Protein AF-A0A3Q9IGD7-F1 (afdb_monomer_lite)

Radius of gyration: 46.77 Å; chains: 1; bounding box: 101×28×148 Å

Foldseek 3Di:
DDDDDDPDDDDDDDDYDDDDDDDDPPPPPPPPPPPDDPDDDPPWDKDKDKDAWDKDKDKDKDFPFAKDKDKDKDAWDWDWDWDKDFPAPDDDPGHTDIDIDIDIDTPGHIDMDIDIDHTDIDIDIDMDTPGHIDIDIDTDNPPDPPDDPDPDD

Structure (mmCIF, N/CA/C/O backbone):
data_AF-A0A3Q9IGD7-F1
#
_entry.id   AF-A0A3Q9IGD7-F1
#
loop_
_atom_site.group_PDB
_atom_site.id
_atom_site.type_symbol
_atom_site.label_atom_id
_atom_site.label_alt_id
_atom_site.label_comp_id
_atom_site.label_asym_id
_atom_site.label_entity_id
_atom_site.label_seq_id
_atom_site.pdbx_PDB_ins_code
_atom_site.Cartn_x
_atom_site.Cartn_y
_atom_site.Cartn_z
_atom_site.occupancy
_atom_site.B_iso_or_equiv
_atom_site.auth_seq_id
_atom_site.auth_comp_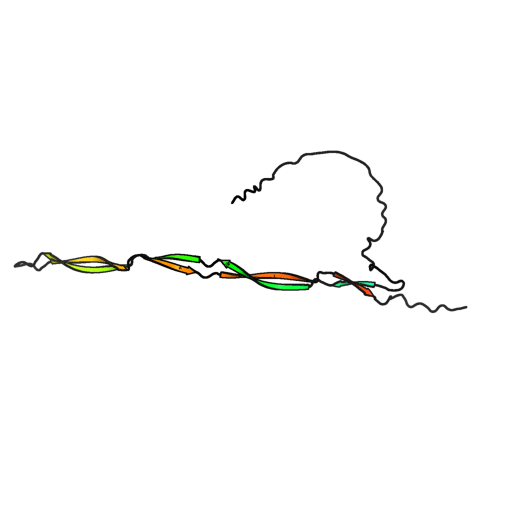id
_atom_site.auth_asym_id
_atom_site.auth_atom_id
_atom_site.pdbx_PDB_model_num
ATOM 1 N N . MET A 1 1 ? 21.810 -12.433 10.452 1.00 40.94 1 MET A N 1
ATOM 2 C CA . MET A 1 1 ? 21.777 -12.118 9.009 1.00 40.94 1 MET A CA 1
ATOM 3 C C . MET A 1 1 ? 22.257 -10.691 8.858 1.00 40.94 1 MET A C 1
ATOM 5 O O . MET A 1 1 ? 21.485 -9.745 8.922 1.00 40.94 1 MET A O 1
ATOM 9 N N . ASP A 1 2 ? 23.576 -10.586 8.811 1.00 42.03 2 ASP A N 1
ATOM 10 C CA . ASP A 1 2 ? 24.387 -9.387 8.699 1.00 42.03 2 ASP A CA 1
ATOM 11 C C . ASP A 1 2 ? 24.284 -8.777 7.302 1.00 42.03 2 ASP A C 1
ATOM 13 O O . ASP A 1 2 ? 24.529 -9.468 6.320 1.00 42.03 2 ASP A O 1
ATOM 17 N N . PHE A 1 3 ? 24.022 -7.473 7.210 1.00 40.41 3 PHE A N 1
ATOM 18 C CA . PHE A 1 3 ? 24.447 -6.675 6.058 1.00 40.41 3 PHE A CA 1
ATOM 19 C C . PHE A 1 3 ? 25.040 -5.358 6.546 1.00 40.41 3 PHE A C 1
ATOM 21 O O . PHE A 1 3 ? 24.394 -4.325 6.698 1.00 40.41 3 PHE A O 1
ATOM 28 N N . LYS A 1 4 ? 26.332 -5.465 6.844 1.00 42.81 4 LYS A N 1
ATOM 29 C CA . LYS A 1 4 ? 27.254 -4.407 7.223 1.00 42.81 4 LYS A CA 1
ATOM 30 C C . LYS A 1 4 ? 27.985 -3.943 5.963 1.00 42.81 4 LYS A C 1
ATOM 32 O O . LYS A 1 4 ? 28.965 -4.563 5.586 1.00 42.81 4 LYS A O 1
ATOM 37 N N . HIS A 1 5 ? 27.547 -2.852 5.344 1.00 45.84 5 HIS A N 1
ATOM 38 C CA . HIS A 1 5 ? 28.334 -2.077 4.369 1.00 45.84 5 HIS A CA 1
ATOM 39 C C . HIS A 1 5 ? 27.860 -0.620 4.477 1.00 45.84 5 HIS A C 1
ATOM 41 O O . HIS A 1 5 ? 26.840 -0.252 3.918 1.00 45.84 5 HIS A O 1
ATOM 47 N N . LYS A 1 6 ? 28.369 0.187 5.414 1.00 35.53 6 LYS A N 1
ATOM 48 C CA . LYS A 1 6 ? 29.682 0.860 5.403 1.00 35.53 6 LYS A CA 1
ATOM 49 C C . LYS A 1 6 ? 29.917 1.676 4.121 1.00 35.53 6 LYS A C 1
ATOM 51 O O . LYS A 1 6 ? 30.858 1.424 3.379 1.00 35.53 6 LYS A O 1
ATOM 56 N N . THR A 1 7 ? 29.063 2.672 3.897 1.00 41.31 7 THR A N 1
ATOM 57 C CA . THR A 1 7 ? 29.316 3.790 2.977 1.00 41.31 7 THR A CA 1
ATOM 58 C C . THR A 1 7 ? 30.222 4.793 3.679 1.00 41.31 7 THR A C 1
ATOM 60 O O . THR A 1 7 ? 29.754 5.734 4.311 1.00 41.31 7 THR A O 1
ATOM 63 N N . ASP A 1 8 ? 31.528 4.548 3.629 1.00 44.59 8 ASP A N 1
ATOM 64 C CA . ASP A 1 8 ? 32.522 5.502 4.116 1.00 44.59 8 ASP A CA 1
ATOM 65 C C . ASP A 1 8 ? 33.790 5.373 3.262 1.00 44.59 8 ASP A C 1
ATOM 67 O O . ASP A 1 8 ? 34.735 4.659 3.593 1.00 44.59 8 ASP A O 1
ATOM 71 N N . GLN A 1 9 ? 33.772 6.011 2.090 1.00 42.72 9 GLN A N 1
ATOM 72 C CA . GLN A 1 9 ? 34.975 6.272 1.304 1.00 42.72 9 GLN A CA 1
ATOM 73 C C . GLN A 1 9 ? 35.078 7.771 1.037 1.00 42.72 9 GLN A C 1
ATOM 75 O O . GLN A 1 9 ? 34.592 8.308 0.045 1.00 42.72 9 GLN A O 1
ATOM 80 N N . ARG A 1 10 ? 35.746 8.452 1.968 1.00 47.59 10 ARG A N 1
ATOM 81 C CA . ARG A 1 10 ? 36.459 9.705 1.724 1.00 47.59 10 ARG A CA 1
ATOM 82 C C . ARG A 1 10 ? 37.948 9.451 1.956 1.00 47.59 10 ARG A C 1
ATOM 84 O O . ARG A 1 10 ? 38.296 8.697 2.863 1.00 47.59 10 ARG A O 1
ATOM 91 N N . ARG A 1 11 ? 38.779 10.206 1.223 1.00 46.03 11 ARG A N 1
ATOM 92 C CA . ARG A 1 11 ? 40.263 10.244 1.169 1.00 46.03 11 ARG A CA 1
ATOM 93 C C . ARG A 1 11 ? 40.815 9.330 0.058 1.00 46.03 11 ARG A C 1
ATOM 95 O O . ARG A 1 11 ? 40.404 8.190 -0.041 1.00 46.03 11 ARG A O 1
ATOM 102 N N . ALA A 1 12 ? 41.720 9.757 -0.817 1.00 41.47 12 ALA A N 1
ATOM 103 C CA . ALA A 1 12 ? 42.695 10.830 -0.693 1.00 41.47 12 ALA A CA 1
ATOM 104 C C . ALA A 1 12 ? 43.049 11.424 -2.066 1.00 41.47 12 ALA A C 1
ATOM 106 O O . ALA A 1 12 ? 43.187 10.710 -3.055 1.00 41.47 12 ALA A O 1
ATOM 107 N N . VAL A 1 13 ? 43.238 12.742 -2.077 1.00 41.91 13 VAL A N 1
ATOM 108 C CA . VAL A 1 13 ? 44.039 13.460 -3.069 1.00 41.91 13 VAL A CA 1
ATOM 109 C C . VAL A 1 13 ? 45.504 13.129 -2.782 1.00 41.91 13 VAL A C 1
ATOM 111 O O . VAL A 1 13 ? 45.943 13.280 -1.642 1.00 41.91 13 VAL A O 1
ATOM 114 N N . ALA A 1 14 ? 46.252 12.693 -3.790 1.00 42.12 14 ALA A N 1
ATOM 115 C CA . ALA A 1 14 ? 47.709 12.664 -3.764 1.00 42.12 14 ALA A CA 1
ATOM 116 C C . ALA A 1 14 ? 48.245 12.921 -5.177 1.00 42.12 14 ALA A C 1
ATOM 118 O O . ALA A 1 14 ? 47.650 12.546 -6.182 1.00 42.12 14 ALA A O 1
ATOM 119 N N . THR A 1 15 ? 49.335 13.663 -5.205 1.00 46.00 15 THR A N 1
ATOM 120 C CA . THR A 1 15 ? 49.827 14.541 -6.260 1.00 46.00 15 THR A CA 1
ATOM 121 C C . THR A 1 15 ? 50.885 13.914 -7.171 1.00 46.00 15 THR A C 1
ATOM 123 O O . THR A 1 15 ? 51.693 13.118 -6.713 1.00 46.00 15 THR A O 1
ATOM 126 N N . ALA A 1 16 ? 50.964 14.487 -8.378 1.00 39.72 16 ALA A N 1
ATOM 127 C CA . ALA A 1 16 ? 52.174 14.906 -9.100 1.00 39.72 16 ALA A CA 1
ATOM 128 C C . ALA A 1 16 ? 53.022 13.909 -9.928 1.00 39.72 16 ALA A C 1
ATOM 130 O O . ALA A 1 16 ? 53.648 12.990 -9.417 1.00 39.72 16 ALA A O 1
ATOM 131 N N . ALA A 1 17 ? 53.173 14.341 -11.191 1.00 44.00 17 ALA A N 1
ATOM 132 C CA . ALA A 1 17 ? 54.414 14.520 -11.959 1.00 44.00 17 ALA A CA 1
A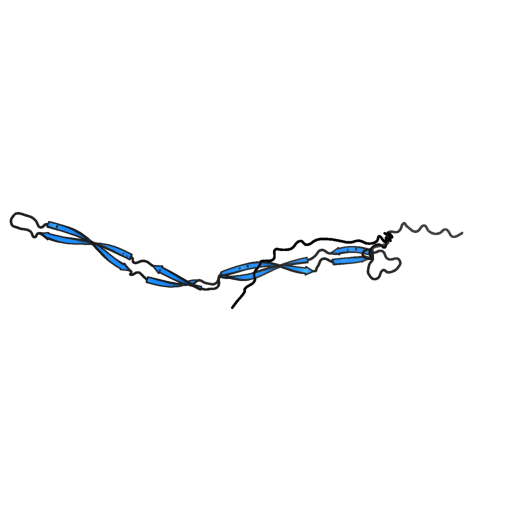TOM 133 C C . ALA A 1 17 ? 54.850 13.437 -12.969 1.00 44.00 17 ALA A C 1
ATOM 135 O O . ALA A 1 17 ? 55.303 12.363 -12.599 1.00 44.00 17 ALA A O 1
ATOM 136 N N . ALA A 1 18 ? 54.838 13.850 -14.249 1.00 46.12 18 ALA A N 1
ATOM 137 C CA . ALA A 1 18 ? 56.007 13.987 -15.144 1.00 46.12 18 ALA A CA 1
ATOM 138 C C . ALA A 1 18 ? 55.814 13.418 -16.574 1.00 46.12 18 ALA A C 1
ATOM 140 O O . ALA A 1 18 ? 55.798 12.214 -16.782 1.00 46.12 18 ALA A O 1
ATOM 141 N N . LEU A 1 19 ? 55.707 14.355 -17.535 1.00 43.97 19 LEU A N 1
ATOM 142 C CA . LEU A 1 19 ? 56.404 14.464 -18.838 1.00 43.97 19 LEU A CA 1
ATOM 143 C C . LEU A 1 19 ? 56.683 13.189 -19.670 1.00 43.97 19 LEU A C 1
ATOM 145 O O . LEU A 1 19 ? 57.508 12.383 -19.263 1.00 43.97 19 LEU A O 1
ATOM 149 N N . LEU A 1 20 ? 56.205 13.133 -20.928 1.00 41.09 20 LEU A N 1
ATOM 150 C CA . LEU A 1 20 ? 57.017 13.444 -22.129 1.00 41.09 20 LEU A CA 1
ATOM 151 C C . LEU A 1 20 ? 56.278 13.247 -23.477 1.00 41.09 20 LEU A C 1
ATOM 153 O O . LEU A 1 20 ? 55.524 12.301 -23.660 1.00 41.09 20 LEU A O 1
ATOM 157 N N . ALA A 1 21 ? 56.680 14.107 -24.422 1.00 48.81 21 ALA A N 1
ATOM 158 C CA . ALA A 1 21 ? 56.749 13.942 -25.881 1.00 48.81 21 ALA A CA 1
ATOM 159 C C . ALA A 1 21 ? 55.476 14.088 -26.744 1.00 48.81 21 ALA A C 1
ATOM 161 O O . ALA A 1 21 ? 54.611 13.221 -26.809 1.00 48.81 21 ALA A O 1
ATOM 162 N N . MET A 1 22 ? 55.469 15.188 -27.510 1.00 54.16 22 MET A N 1
ATOM 163 C CA . MET A 1 22 ? 54.678 15.370 -28.726 1.00 54.16 22 MET A CA 1
ATOM 164 C C . MET A 1 22 ? 55.022 14.308 -29.777 1.00 54.16 22 MET A C 1
ATOM 166 O O . MET A 1 22 ? 56.201 14.065 -30.035 1.00 54.16 22 MET A O 1
ATOM 170 N N . LEU A 1 23 ? 53.998 13.798 -30.459 1.00 50.47 23 LEU A N 1
ATOM 171 C CA . LEU A 1 23 ? 54.082 13.251 -31.812 1.00 50.47 23 LEU A CA 1
ATOM 172 C C . LEU A 1 23 ? 52.887 13.773 -32.621 1.00 50.47 23 LEU A C 1
ATOM 174 O O . LEU A 1 23 ? 51.818 14.037 -32.074 1.00 50.47 23 LEU A O 1
ATOM 178 N N . ALA A 1 24 ? 53.158 14.015 -33.899 1.00 48.69 24 ALA A N 1
ATOM 179 C CA . ALA A 1 24 ? 52.395 14.804 -34.851 1.00 48.69 24 ALA A CA 1
ATOM 180 C C . ALA A 1 24 ? 50.891 14.489 -34.913 1.00 48.69 24 ALA A C 1
ATOM 182 O O . ALA A 1 24 ? 50.478 13.333 -34.964 1.00 48.69 24 ALA A O 1
ATOM 183 N N . ALA A 1 25 ? 50.082 15.547 -34.998 1.00 48.25 25 ALA A N 1
ATOM 184 C CA . ALA A 1 25 ? 48.740 15.455 -35.545 1.00 48.25 25 ALA A CA 1
ATOM 185 C C . ALA A 1 25 ? 48.857 15.341 -37.072 1.00 48.25 25 ALA A C 1
ATOM 187 O O . ALA A 1 25 ? 48.830 16.347 -37.779 1.00 48.25 25 ALA A O 1
ATOM 188 N N . ASP A 1 26 ? 49.000 14.119 -37.577 1.00 49.25 26 ASP A N 1
ATOM 189 C CA . ASP A 1 26 ? 48.553 13.835 -38.934 1.00 49.25 26 ASP A CA 1
ATOM 190 C C . ASP A 1 26 ? 47.026 13.947 -38.922 1.00 49.25 26 ASP A C 1
ATOM 192 O O . ASP A 1 26 ? 46.327 13.099 -38.364 1.00 49.25 26 ASP A O 1
ATOM 196 N N . VAL A 1 27 ? 46.490 15.022 -39.510 1.00 56.44 27 VAL A N 1
ATOM 197 C CA . VAL A 1 27 ? 45.065 15.087 -39.850 1.00 56.44 27 VAL A CA 1
ATOM 198 C C . VAL A 1 27 ? 44.863 14.191 -41.073 1.00 56.44 27 VAL A C 1
ATOM 200 O O . VAL A 1 27 ? 44.739 14.616 -42.217 1.00 56.44 27 VAL A O 1
ATOM 203 N N . THR A 1 28 ? 44.873 12.882 -40.850 1.00 47.88 28 THR A N 1
ATOM 204 C CA . THR A 1 28 ? 44.163 12.002 -41.762 1.00 47.88 28 THR A CA 1
ATOM 205 C C . THR A 1 28 ? 42.688 12.233 -41.484 1.00 47.88 28 THR A C 1
ATOM 207 O O . THR A 1 28 ? 42.139 11.689 -40.529 1.00 47.88 28 THR A O 1
ATOM 210 N N . VAL A 1 29 ? 42.029 13.028 -42.331 1.00 52.50 29 VAL A N 1
ATOM 211 C CA . VAL A 1 29 ? 40.604 12.812 -42.604 1.00 52.50 29 VAL A CA 1
ATOM 212 C C . VAL A 1 29 ? 40.523 11.470 -43.334 1.00 52.50 29 VAL A C 1
ATOM 214 O O . VAL A 1 29 ? 40.421 11.385 -44.552 1.00 52.50 29 VAL A O 1
ATOM 217 N N . ALA A 1 30 ? 40.670 10.392 -42.573 1.00 44.34 30 ALA A N 1
ATOM 218 C CA . ALA A 1 30 ? 39.917 9.195 -42.847 1.00 44.34 30 ALA A CA 1
ATOM 219 C C . ALA A 1 30 ? 38.546 9.510 -42.255 1.00 44.34 30 ALA A C 1
ATOM 221 O O . ALA A 1 30 ? 38.442 9.737 -41.052 1.00 44.34 30 ALA A O 1
ATOM 222 N N . GLY A 1 31 ? 37.521 9.640 -43.099 1.00 44.66 31 GLY A N 1
ATOM 223 C CA . GLY A 1 31 ? 36.157 9.627 -42.589 1.00 44.66 31 GLY A CA 1
ATOM 224 C C . GLY A 1 31 ? 36.015 8.361 -41.754 1.00 44.66 31 GLY A C 1
ATOM 225 O O . GLY A 1 31 ? 36.206 7.262 -42.283 1.00 44.66 31 GLY A O 1
ATOM 226 N N . ASP A 1 32 ? 35.795 8.521 -40.448 1.00 47.5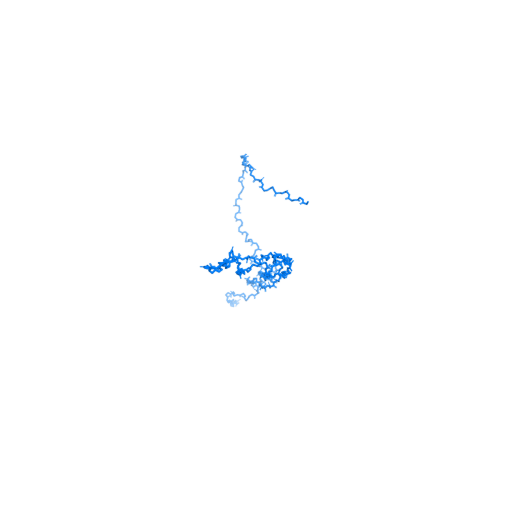9 32 ASP A N 1
ATOM 227 C CA . ASP A 1 32 ? 35.496 7.411 -39.552 1.00 47.59 32 ASP A CA 1
ATOM 228 C C . ASP A 1 32 ? 34.389 6.590 -40.215 1.00 47.59 32 ASP A C 1
ATOM 230 O O . ASP A 1 32 ? 33.381 7.151 -40.638 1.00 47.59 32 ASP A O 1
ATOM 234 N N . GLY A 1 33 ? 34.617 5.286 -40.398 1.00 54.41 33 GLY A N 1
ATOM 235 C CA . GLY A 1 33 ? 33.841 4.380 -41.254 1.00 54.41 33 GLY A CA 1
ATOM 236 C C . GLY A 1 33 ? 32.377 4.154 -40.844 1.00 54.41 33 GLY A C 1
ATOM 237 O O . GLY A 1 33 ? 31.968 3.018 -40.622 1.00 54.41 33 GLY A O 1
ATOM 238 N N . GLY A 1 34 ? 31.580 5.218 -40.753 1.00 62.41 34 GLY A N 1
ATOM 239 C CA . GLY A 1 34 ? 30.152 5.229 -40.439 1.00 62.41 34 GLY A CA 1
ATOM 240 C C . GLY A 1 34 ? 29.259 5.776 -41.561 1.00 62.41 34 GLY A C 1
ATOM 241 O O . GLY A 1 34 ? 28.029 5.711 -41.425 1.00 62.41 34 GLY A O 1
ATOM 242 N N . ASP A 1 35 ? 29.866 6.266 -42.650 1.00 71.56 35 ASP A N 1
ATOM 243 C CA . ASP A 1 35 ? 29.202 6.938 -43.781 1.00 71.56 35 ASP A CA 1
ATOM 244 C C . ASP A 1 35 ? 28.926 6.023 -44.986 1.00 71.56 35 ASP A C 1
ATOM 246 O O . ASP A 1 35 ? 28.374 6.468 -45.991 1.00 71.56 35 ASP A O 1
ATOM 250 N N . CYS A 1 36 ? 29.273 4.736 -44.910 1.00 76.56 36 CYS A N 1
ATOM 251 C CA . CYS A 1 36 ? 28.996 3.761 -45.969 1.00 76.56 36 CYS A CA 1
ATOM 252 C C . CYS A 1 36 ? 28.348 2.482 -45.415 1.00 76.56 36 CYS A C 1
ATOM 254 O O . CYS A 1 36 ? 28.650 2.081 -44.286 1.00 76.56 36 CYS A O 1
ATOM 256 N N . PRO A 1 37 ? 27.469 1.817 -46.192 1.00 85.62 37 PRO A N 1
ATOM 257 C CA . PRO A 1 37 ? 26.954 0.499 -45.835 1.00 85.62 37 PRO A CA 1
ATOM 258 C C . PRO A 1 37 ? 28.089 -0.537 -45.773 1.00 85.62 37 PRO A C 1
ATOM 260 O O . PRO A 1 37 ? 29.097 -0.378 -46.458 1.00 85.62 37 PRO A O 1
ATOM 263 N N . PRO A 1 38 ? 27.927 -1.631 -45.005 1.00 85.94 38 PRO A N 1
ATOM 264 C CA . PRO A 1 38 ? 28.980 -2.632 -44.791 1.00 85.94 38 PRO A CA 1
ATOM 265 C C . PRO A 1 38 ? 29.416 -3.386 -46.061 1.00 85.94 38 PRO A C 1
ATOM 267 O O . PRO A 1 38 ? 30.489 -3.980 -46.070 1.00 85.94 38 PRO A O 1
ATOM 270 N N . ASN A 1 39 ? 28.610 -3.369 -47.129 1.00 87.44 39 ASN A N 1
ATOM 271 C CA . ASN A 1 39 ? 28.959 -3.941 -48.431 1.00 87.44 39 ASN A CA 1
ATOM 272 C C . ASN A 1 39 ? 28.345 -3.102 -49.573 1.00 87.44 39 ASN A C 1
ATOM 274 O O . ASN A 1 39 ? 27.244 -3.417 -50.031 1.00 87.44 39 ASN A O 1
ATOM 278 N N . PRO A 1 40 ? 28.992 -2.001 -49.996 1.00 84.69 40 PRO A N 1
ATOM 279 C CA . PRO A 1 40 ? 28.479 -1.142 -51.056 1.00 84.69 40 PRO A CA 1
ATOM 280 C C . PRO A 1 40 ? 28.726 -1.757 -52.440 1.00 84.69 40 PRO A C 1
ATOM 282 O O . PRO A 1 40 ? 29.845 -2.143 -52.776 1.00 84.69 40 PRO A O 1
ATOM 285 N N . GLU A 1 41 ? 27.697 -1.787 -53.283 1.00 85.81 41 GLU A N 1
ATOM 286 C CA . GLU A 1 41 ? 27.835 -2.177 -54.687 1.00 85.81 41 GLU A CA 1
ATOM 287 C C . GLU A 1 41 ? 28.277 -0.977 -55.550 1.00 85.81 41 GLU A C 1
ATOM 289 O O . GLU A 1 41 ? 27.678 0.103 -55.456 1.00 85.81 41 GLU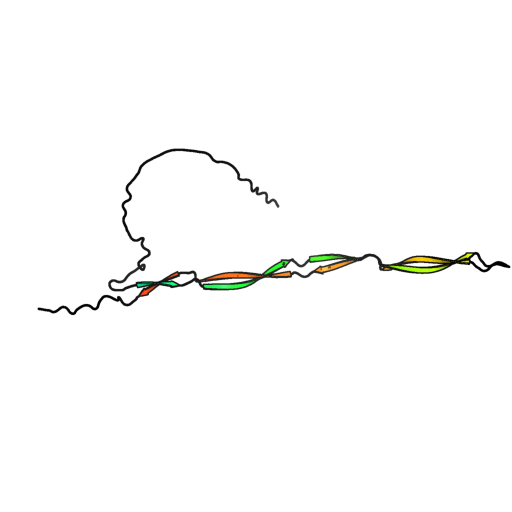 A O 1
ATOM 294 N N . PRO A 1 42 ? 29.283 -1.130 -56.437 1.00 85.25 42 PRO A N 1
ATOM 295 C CA . PRO A 1 42 ? 29.710 -0.055 -57.330 1.00 85.25 42 PRO A CA 1
ATOM 296 C C . PRO A 1 42 ? 28.569 0.468 -58.216 1.00 85.25 42 PRO A C 1
ATOM 298 O O . PRO A 1 42 ? 27.859 -0.297 -58.867 1.00 85.25 42 PRO A O 1
ATOM 301 N N . GLY A 1 43 ? 28.411 1.793 -58.276 1.00 83.94 43 GLY A N 1
ATOM 302 C CA . GLY A 1 43 ? 27.368 2.444 -59.078 1.00 83.94 43 GLY A CA 1
ATOM 303 C C . GLY A 1 43 ? 25.979 2.487 -58.427 1.00 83.94 43 GLY A C 1
ATOM 304 O O . GLY A 1 43 ? 25.026 2.910 -59.084 1.00 83.94 43 GLY A O 1
ATOM 305 N N . LYS A 1 44 ? 25.850 2.076 -57.158 1.00 85.31 44 LYS A N 1
ATOM 306 C CA . LYS A 1 44 ? 24.650 2.280 -56.333 1.00 85.31 44 LYS A CA 1
ATOM 307 C C . LYS A 1 44 ? 24.869 3.410 -55.331 1.00 85.31 44 LYS A C 1
ATOM 309 O O . LYS A 1 44 ? 25.970 3.597 -54.822 1.00 85.31 44 LYS A O 1
ATOM 314 N N . CYS A 1 45 ? 23.799 4.145 -55.049 1.00 86.81 45 CYS A N 1
ATOM 315 C CA . CYS A 1 45 ? 23.776 5.210 -54.056 1.00 86.81 45 CYS A CA 1
ATOM 316 C C . CYS A 1 45 ? 22.922 4.755 -52.875 1.00 86.81 45 CYS A C 1
ATOM 318 O O . CYS A 1 45 ? 21.883 4.121 -53.073 1.00 86.81 45 CYS A O 1
ATOM 320 N N . TYR A 1 46 ? 23.367 5.058 -51.658 1.00 88.31 46 TYR A N 1
ATOM 321 C CA . TYR A 1 46 ? 22.721 4.612 -50.430 1.00 88.31 46 TYR A CA 1
ATOM 322 C C . TYR A 1 46 ? 22.417 5.805 -49.533 1.00 88.31 46 TYR A C 1
ATOM 324 O O . TYR A 1 46 ? 23.243 6.700 -49.379 1.00 88.31 46 TYR A O 1
ATOM 332 N N . GLU A 1 47 ? 21.244 5.787 -48.919 1.00 89.31 47 GLU A N 1
ATOM 333 C CA . GLU A 1 47 ? 20.829 6.739 -47.899 1.00 89.31 47 GLU A CA 1
ATOM 334 C C . GLU A 1 47 ? 20.685 6.011 -46.563 1.00 89.31 47 GLU A C 1
ATOM 336 O O . GLU A 1 47 ? 20.087 4.931 -46.486 1.00 89.31 47 GLU A O 1
ATOM 341 N N . LYS A 1 48 ? 21.241 6.602 -45.504 1.00 91.94 48 LYS A N 1
ATOM 342 C CA . LYS A 1 48 ? 21.134 6.082 -44.142 1.00 91.94 48 LYS A CA 1
ATOM 343 C C . LYS A 1 48 ? 19.829 6.565 -43.522 1.00 91.94 48 LYS A C 1
ATOM 345 O O . LYS A 1 48 ? 19.701 7.725 -43.142 1.00 91.94 48 LYS A O 1
ATOM 350 N N . VAL A 1 49 ? 18.865 5.666 -43.388 1.00 94.06 49 VAL A N 1
ATOM 351 C CA . VAL A 1 49 ? 17.550 5.965 -42.822 1.00 94.06 49 VAL A CA 1
ATOM 352 C C . VAL A 1 49 ? 17.543 5.639 -41.334 1.00 94.06 49 VAL A C 1
ATOM 354 O O . VAL A 1 49 ? 17.875 4.526 -40.927 1.00 94.06 49 VAL A O 1
ATOM 357 N N . TYR A 1 50 ? 17.139 6.611 -40.515 1.00 95.06 50 TYR A N 1
ATOM 358 C CA . TYR A 1 50 ? 16.925 6.410 -39.084 1.00 95.06 50 TYR A CA 1
ATOM 359 C C . TYR A 1 50 ? 15.588 5.710 -38.831 1.00 95.06 50 TYR A C 1
ATOM 361 O O . TYR A 1 50 ? 14.531 6.194 -39.241 1.00 95.06 50 TYR A O 1
ATOM 369 N N . LEU A 1 51 ? 15.634 4.585 -38.124 1.00 96.62 51 LEU A N 1
ATOM 370 C CA . LEU A 1 51 ? 14.462 3.880 -37.629 1.00 96.62 51 LEU A CA 1
ATOM 371 C C . LEU A 1 51 ? 14.374 4.122 -36.115 1.00 96.62 51 LEU A C 1
ATOM 373 O O . LEU A 1 51 ? 15.235 3.633 -35.376 1.00 96.62 51 LEU A O 1
ATOM 377 N N . PRO A 1 52 ? 13.375 4.885 -35.629 1.00 97.12 52 PRO A N 1
ATOM 378 C CA . PRO A 1 52 ? 13.258 5.176 -34.207 1.00 97.12 52 PRO A CA 1
ATOM 379 C C . PRO A 1 52 ? 12.956 3.908 -33.405 1.00 97.12 52 PRO A C 1
ATOM 381 O O . PRO A 1 52 ? 12.314 2.974 -33.897 1.00 97.12 52 PRO A O 1
ATOM 384 N N . ALA A 1 53 ? 13.391 3.905 -32.144 1.00 97.31 53 ALA A N 1
ATOM 385 C CA . ALA A 1 53 ? 13.077 2.833 -31.210 1.00 97.31 53 ALA A CA 1
ATOM 386 C C . ALA A 1 53 ? 11.561 2.716 -31.001 1.00 97.31 53 ALA A C 1
ATOM 388 O O . ALA A 1 53 ? 10.843 3.717 -30.936 1.00 97.31 53 ALA A O 1
ATOM 389 N N . GLN A 1 54 ? 11.087 1.481 -30.864 1.00 97.75 54 GLN A N 1
ATOM 390 C CA . GLN A 1 54 ? 9.693 1.175 -30.562 1.00 97.75 54 GLN A CA 1
ATOM 391 C C . GLN A 1 54 ? 9.592 0.626 -29.145 1.00 97.75 54 GLN A C 1
ATOM 393 O O . GLN A 1 54 ? 10.369 -0.246 -28.741 1.00 97.75 54 GLN A O 1
ATOM 398 N N . TYR A 1 55 ? 8.610 1.134 -28.410 1.00 97.38 55 TYR A N 1
ATOM 399 C CA . TYR A 1 55 ? 8.392 0.826 -27.006 1.00 97.38 55 TYR A CA 1
ATOM 400 C C . TYR A 1 55 ? 6.965 0.354 -26.780 1.00 97.38 55 TYR A C 1
ATOM 402 O O . TYR A 1 55 ? 6.045 0.778 -27.477 1.00 97.38 55 TYR A O 1
ATOM 410 N N . GLU A 1 56 ? 6.798 -0.477 -25.764 1.00 96.81 56 GLU A N 1
ATOM 411 C CA . GLU A 1 56 ? 5.501 -0.910 -25.266 1.00 96.81 56 GLU A CA 1
ATOM 412 C C . GLU A 1 56 ? 5.461 -0.704 -23.755 1.00 96.81 56 GLU A C 1
ATOM 414 O O . GLU A 1 56 ? 6.420 -1.028 -23.047 1.00 96.81 56 GLU A O 1
ATOM 419 N N . ASP A 1 57 ? 4.365 -0.126 -23.271 1.00 96.88 57 ASP A N 1
ATOM 420 C CA . ASP A 1 57 ? 4.139 0.069 -21.845 1.00 96.88 57 ASP A CA 1
ATOM 421 C C . ASP A 1 57 ? 3.343 -1.130 -21.313 1.00 96.88 57 ASP A C 1
ATOM 423 O O . ASP A 1 57 ? 2.267 -1.459 -21.815 1.00 96.88 57 ASP A O 1
ATOM 427 N N . GLN A 1 58 ? 3.882 -1.792 -20.291 1.00 96.50 58 GLN A N 1
ATOM 428 C CA . GLN A 1 58 ? 3.274 -2.954 -19.657 1.00 96.50 58 GLN A CA 1
ATOM 429 C C . GLN A 1 58 ? 2.892 -2.626 -18.213 1.00 96.50 58 GLN A C 1
ATOM 431 O O . GLN A 1 58 ? 3.692 -2.088 -17.444 1.00 96.50 58 GLN A O 1
ATOM 436 N N . ALA A 1 59 ? 1.662 -2.985 -17.847 1.00 96.50 59 ALA A N 1
ATOM 437 C CA . ALA A 1 59 ? 1.163 -2.891 -16.486 1.00 96.50 59 ALA A CA 1
ATOM 438 C C . ALA A 1 59 ? 1.464 -4.185 -15.722 1.00 96.50 59 ALA A C 1
ATOM 440 O O . ALA A 1 59 ? 0.980 -5.254 -16.095 1.00 96.50 59 ALA A O 1
ATOM 441 N N . GLU A 1 60 ? 2.214 -4.083 -14.628 1.00 96.25 60 GLU A N 1
ATOM 442 C CA . GLU A 1 60 ? 2.474 -5.198 -13.719 1.00 96.25 60 GLU A CA 1
ATOM 443 C C . GLU A 1 60 ? 1.858 -4.917 -12.346 1.00 96.25 60 GLU A C 1
ATOM 445 O O . GLU A 1 60 ? 2.003 -3.824 -11.795 1.00 96.25 60 GLU A O 1
ATOM 450 N N . GLN A 1 61 ? 1.145 -5.899 -11.789 1.00 97.19 61 GLN A N 1
ATOM 451 C CA . GLN A 1 61 ? 0.657 -5.819 -10.414 1.00 97.19 61 GLN A CA 1
ATOM 452 C C . GLN A 1 61 ? 1.744 -6.292 -9.461 1.00 97.19 61 GLN A C 1
ATOM 454 O O . GLN A 1 61 ? 2.123 -7.461 -9.470 1.00 97.19 61 GLN A O 1
ATOM 459 N N . VAL A 1 62 ? 2.192 -5.388 -8.597 1.00 97.31 62 VAL A N 1
ATOM 460 C CA . VAL A 1 62 ? 3.193 -5.680 -7.574 1.00 97.31 62 VAL A CA 1
ATOM 461 C C . VAL A 1 62 ? 2.541 -5.590 -6.198 1.00 97.31 62 VAL A C 1
ATOM 463 O O . VAL A 1 62 ? 1.705 -4.717 -5.944 1.00 97.31 62 VAL A O 1
ATOM 466 N N . LEU A 1 63 ? 2.907 -6.520 -5.311 1.00 97.94 63 LEU A N 1
ATOM 467 C CA . LEU A 1 63 ? 2.474 -6.521 -3.917 1.00 97.94 63 LEU A CA 1
ATOM 468 C C . LEU A 1 63 ? 3.002 -5.260 -3.220 1.00 97.94 63 LEU A C 1
ATOM 470 O O . LEU A 1 63 ? 4.210 -5.097 -3.075 1.00 97.94 63 LEU A O 1
ATOM 474 N N . ASP A 1 64 ? 2.099 -4.383 -2.787 1.00 97.81 64 ASP A N 1
ATOM 475 C CA . ASP A 1 64 ? 2.453 -3.150 -2.079 1.00 97.81 64 ASP A CA 1
ATOM 476 C C . ASP A 1 64 ? 2.483 -3.386 -0.568 1.00 97.81 64 ASP A C 1
ATOM 478 O O . ASP A 1 64 ? 3.456 -3.045 0.102 1.00 97.81 64 ASP A O 1
ATOM 482 N N . GLN A 1 65 ? 1.440 -4.026 -0.030 1.00 97.75 65 GLN A N 1
ATOM 483 C CA . GLN A 1 65 ? 1.406 -4.456 1.366 1.00 97.75 65 GLN A CA 1
ATOM 484 C C . GLN A 1 65 ? 0.867 -5.883 1.464 1.00 97.75 65 GLN A C 1
ATOM 486 O O . GLN A 1 65 ? -0.180 -6.183 0.882 1.00 97.75 65 GLN A O 1
ATOM 491 N N . PRO A 1 66 ? 1.543 -6.776 2.208 1.00 97.38 66 PRO A N 1
ATOM 492 C CA . PRO A 1 66 ? 1.036 -8.118 2.442 1.00 97.38 66 PRO A CA 1
ATOM 493 C C . PRO A 1 66 ? -0.220 -8.081 3.316 1.00 97.38 66 PRO A C 1
ATOM 495 O O . PRO A 1 66 ? -0.422 -7.162 4.116 1.00 97.38 66 PRO A O 1
ATOM 498 N N . ALA A 1 67 ? -1.035 -9.130 3.201 1.00 97.69 67 ALA A N 1
ATOM 499 C CA . ALA A 1 67 ? -2.121 -9.358 4.142 1.00 97.69 67 ALA A CA 1
ATOM 500 C C . ALA A 1 67 ? -1.544 -9.486 5.558 1.00 97.69 67 ALA A C 1
ATOM 502 O O . ALA A 1 67 ? -0.536 -10.165 5.773 1.00 97.69 67 ALA A O 1
ATOM 503 N N . ARG A 1 68 ? -2.182 -8.829 6.526 1.00 97.12 68 ARG A N 1
ATOM 504 C CA . ARG A 1 68 ? -1.733 -8.824 7.921 1.00 97.12 68 ARG A CA 1
ATOM 505 C C . ARG A 1 68 ? -2.912 -8.922 8.868 1.00 97.12 68 ARG A C 1
ATOM 507 O O . ARG A 1 68 ? -4.029 -8.533 8.537 1.00 97.12 68 ARG A O 1
ATOM 514 N N . VAL A 1 69 ? -2.646 -9.413 10.069 1.00 97.50 69 VAL A N 1
ATOM 515 C CA . VAL A 1 69 ? -3.621 -9.373 11.155 1.00 97.50 69 VAL A CA 1
ATOM 516 C C . VAL A 1 69 ? -3.441 -8.061 11.898 1.00 97.50 69 VAL A C 1
ATOM 518 O O . VAL A 1 69 ? -2.361 -7.780 12.415 1.00 97.50 69 VAL A O 1
ATOM 521 N N . GLU A 1 70 ? -4.502 -7.269 11.955 1.00 97.12 70 GLU A N 1
ATOM 522 C CA . GLU A 1 70 ? -4.548 -6.058 12.760 1.00 97.12 70 GLU A CA 1
ATOM 523 C C . GLU A 1 70 ? -5.293 -6.324 14.059 1.00 97.12 70 GLU A C 1
ATOM 525 O O . GLU A 1 70 ? -6.186 -7.171 14.139 1.00 97.12 70 GLU A O 1
ATOM 530 N N . THR A 1 71 ? -4.884 -5.610 15.101 1.00 97.19 71 THR A N 1
ATOM 531 C CA . THR A 1 71 ? -5.481 -5.713 16.427 1.00 97.19 71 THR A CA 1
ATOM 532 C C . THR A 1 71 ? -5.993 -4.346 16.833 1.00 97.19 71 THR A C 1
ATOM 534 O O . THR A 1 71 ? -5.235 -3.377 16.820 1.00 97.19 71 THR A O 1
ATOM 537 N N . ARG A 1 72 ? -7.269 -4.271 17.210 1.00 96.81 72 ARG A N 1
ATOM 538 C CA . ARG A 1 72 ? -7.879 -3.053 17.740 1.00 96.81 72 ARG A CA 1
ATOM 539 C C . ARG A 1 72 ? -8.389 -3.306 19.150 1.00 96.81 72 ARG A C 1
ATOM 541 O O . ARG A 1 72 ? -9.098 -4.280 19.397 1.00 96.81 72 ARG A O 1
ATOM 548 N N . THR A 1 73 ? -8.049 -2.395 20.052 1.00 97.25 73 THR A N 1
ATOM 549 C CA . THR A 1 73 ? -8.611 -2.357 21.400 1.00 97.25 73 THR A CA 1
ATOM 550 C C . THR A 1 73 ? -9.867 -1.500 21.380 1.00 97.25 73 THR A C 1
ATOM 552 O O . THR A 1 73 ? -9.851 -0.366 20.895 1.00 97.25 73 THR A O 1
ATOM 555 N N . LEU A 1 74 ? -10.967 -2.068 21.863 1.00 97.50 74 LEU A N 1
ATOM 556 C CA . LEU A 1 74 ? -12.209 -1.356 22.112 1.00 97.50 74 LEU A CA 1
ATOM 557 C C . LEU A 1 74 ? -12.320 -1.124 23.616 1.00 97.50 74 LEU A C 1
ATOM 559 O O . LEU A 1 74 ? -12.250 -2.072 24.401 1.00 97.50 74 LEU A O 1
ATOM 563 N N . GLU A 1 75 ? -12.480 0.139 23.993 1.00 97.38 75 GLU A N 1
ATOM 564 C CA . GLU A 1 75 ? -12.613 0.550 25.387 1.00 97.38 75 GLU A CA 1
ATOM 565 C C . GLU A 1 75 ? -13.935 0.074 26.001 1.00 97.38 75 GLU A C 1
ATOM 567 O O . GLU A 1 75 ? -14.911 -0.222 25.304 1.00 97.38 75 GLU A O 1
ATOM 572 N N . ALA A 1 76 ? -13.965 0.019 27.332 1.00 97.50 76 ALA A N 1
ATOM 573 C CA . ALA A 1 76 ? -15.169 -0.316 28.077 1.00 97.50 76 ALA A CA 1
ATOM 574 C C . ALA A 1 76 ? -16.225 0.793 27.957 1.00 97.50 76 ALA A C 1
ATOM 576 O O . ALA A 1 76 ? -15.919 1.982 28.058 1.00 97.50 76 ALA A O 1
ATOM 577 N N . VAL A 1 77 ? -17.488 0.394 27.799 1.00 98.12 77 VAL A N 1
ATOM 578 C CA . VAL A 1 77 ? -18.627 1.319 27.765 1.00 98.12 77 VAL A CA 1
ATOM 579 C C . VAL A 1 77 ? -19.358 1.260 29.097 1.00 98.12 77 VAL A C 1
ATOM 581 O O . VAL A 1 77 ? -19.805 0.192 29.527 1.00 98.12 77 VAL A O 1
ATOM 584 N N . TYR A 1 78 ? -19.510 2.427 29.720 1.00 97.56 78 TYR A N 1
ATOM 585 C CA . TYR A 1 78 ? -20.229 2.607 30.976 1.00 97.56 78 TYR A CA 1
ATOM 586 C C . TYR A 1 78 ? -21.514 3.395 30.761 1.00 97.56 78 TYR A C 1
ATOM 588 O O . TYR A 1 78 ? -21.600 4.264 29.891 1.00 97.56 78 TYR A O 1
ATOM 596 N N . ARG A 1 79 ? -22.506 3.112 31.599 1.00 95.94 79 ARG A N 1
ATOM 597 C CA . ARG A 1 79 ? -23.745 3.878 31.703 1.00 95.94 79 ARG A CA 1
ATOM 598 C C . ARG A 1 79 ? -23.890 4.385 33.130 1.00 95.94 79 ARG A C 1
ATOM 600 O O . ARG A 1 79 ? -23.555 3.675 34.071 1.00 95.94 79 ARG A O 1
ATOM 607 N N . LEU A 1 80 ? -24.401 5.602 33.276 1.00 97.12 80 LEU A N 1
ATOM 608 C CA . LEU A 1 80 ? -24.801 6.128 34.575 1.00 97.12 80 LEU A CA 1
ATOM 609 C C . LEU A 1 80 ? -26.223 5.678 34.885 1.00 97.12 80 LEU A C 1
ATOM 611 O O . LEU A 1 80 ? -27.145 5.973 34.124 1.00 97.12 80 LEU A O 1
ATOM 615 N N . GLU A 1 81 ? -26.389 4.994 36.007 1.00 96.44 81 GLU A N 1
ATOM 616 C CA . GLU A 1 81 ? -27.695 4.662 36.560 1.00 96.44 81 GLU A CA 1
ATOM 617 C C . GLU A 1 81 ? -27.936 5.486 37.820 1.00 96.44 81 GLU A C 1
ATOM 619 O O . GLU A 1 81 ? -27.045 5.658 38.652 1.00 96.44 81 GLU A O 1
ATOM 624 N N . GLN A 1 82 ? -29.139 6.043 37.934 1.00 96.69 82 GLN A N 1
ATOM 625 C CA . GLN A 1 82 ? -29.540 6.828 39.092 1.00 96.69 82 GLN A CA 1
ATOM 626 C C . GLN A 1 82 ? -30.418 5.974 39.991 1.00 96.69 82 GLN A C 1
ATOM 628 O O . GLN A 1 82 ? -31.418 5.413 39.543 1.00 96.69 82 GLN A O 1
ATOM 633 N N . LYS A 1 83 ? -30.060 5.910 41.270 1.00 94.00 83 LYS A N 1
ATOM 634 C CA . LYS A 1 83 ? -30.852 5.237 42.291 1.00 94.00 83 LYS A CA 1
ATOM 635 C C . LYS A 1 83 ? -31.166 6.204 43.415 1.00 94.00 83 LYS A C 1
ATOM 637 O O . LYS A 1 83 ? -30.298 6.937 43.890 1.00 94.00 83 LYS A O 1
ATOM 642 N N . GLU A 1 84 ? -32.416 6.188 43.846 1.00 94.81 84 GLU A N 1
ATOM 643 C CA . GLU A 1 84 ? -32.833 6.905 45.036 1.00 94.81 84 GLU A CA 1
ATOM 644 C C . GLU A 1 84 ? -32.537 6.050 46.270 1.00 94.81 84 GLU A C 1
ATOM 646 O O . GLU A 1 84 ? -32.939 4.887 46.360 1.00 94.81 84 GLU A O 1
ATOM 651 N N . VAL A 1 85 ? -31.774 6.613 47.202 1.00 94.25 85 VAL A N 1
ATOM 652 C CA . VAL A 1 85 ? -31.405 5.959 48.455 1.00 94.25 85 VAL A CA 1
ATOM 653 C C . VAL A 1 85 ? -31.988 6.768 49.602 1.00 94.25 85 VAL A C 1
ATOM 655 O O . VAL A 1 85 ? -31.796 7.983 49.690 1.00 94.25 85 VAL A O 1
ATOM 658 N N . LEU A 1 86 ? -32.713 6.085 50.482 1.00 94.81 86 LEU A N 1
ATOM 659 C CA . LEU A 1 86 ? -33.262 6.661 51.699 1.00 94.81 86 LEU A CA 1
ATOM 660 C C . LEU A 1 86 ? -32.125 6.977 52.671 1.00 94.81 86 LEU A C 1
ATOM 662 O O . LEU A 1 86 ? -31.359 6.100 53.061 1.00 94.81 86 LEU A O 1
ATOM 666 N N . VAL A 1 87 ? -31.996 8.250 53.033 1.00 94.88 87 VAL A N 1
ATOM 667 C CA . VAL A 1 87 ? -30.959 8.735 53.955 1.00 94.88 87 VAL A CA 1
ATOM 668 C C . VAL A 1 87 ? -31.512 8.853 55.368 1.00 94.88 87 VAL A C 1
ATOM 670 O O . VAL A 1 87 ? -30.786 8.657 56.342 1.00 94.88 87 VAL A O 1
ATOM 673 N N . ARG A 1 88 ? -32.798 9.196 55.488 1.00 94.25 88 ARG A N 1
ATOM 674 C CA . ARG A 1 88 ? -33.483 9.320 56.771 1.00 94.25 88 ARG A CA 1
ATOM 675 C C . ARG A 1 88 ? -34.947 8.937 56.638 1.00 94.25 88 ARG A C 1
ATOM 677 O O . ARG A 1 88 ? -35.660 9.521 55.824 1.00 94.25 88 ARG A O 1
ATOM 684 N N . GLU A 1 89 ? -35.369 8.015 57.492 1.00 91.81 89 GLU A N 1
ATOM 685 C CA . GLU A 1 89 ? -36.760 7.595 57.651 1.00 91.81 89 GLU A CA 1
ATOM 686 C C . GLU A 1 89 ? -37.671 8.761 58.056 1.00 91.81 89 GLU A C 1
ATOM 688 O O . GLU A 1 89 ? -37.236 9.728 58.691 1.00 91.81 89 GLU A O 1
ATOM 693 N N . ALA A 1 90 ? -38.954 8.656 57.717 1.00 91.88 90 ALA A N 1
ATOM 694 C CA . ALA A 1 90 ? -39.954 9.598 58.204 1.00 91.88 90 ALA A CA 1
ATOM 695 C C . ALA A 1 90 ? -40.167 9.430 59.719 1.00 91.88 90 ALA A C 1
ATOM 697 O O . ALA A 1 90 ? -40.183 8.315 60.241 1.00 91.88 90 ALA A O 1
ATOM 698 N N . THR A 1 91 ? -40.377 10.539 60.424 1.00 90.81 91 THR A N 1
ATOM 699 C CA . THR A 1 91 ? -40.739 10.549 61.851 1.00 90.81 91 THR A CA 1
ATOM 700 C C . THR A 1 91 ? -42.026 11.343 62.063 1.00 90.81 91 THR A C 1
ATOM 702 O O . THR A 1 91 ? -42.505 12.022 61.153 1.00 90.81 91 THR A O 1
ATOM 705 N N . ALA A 1 92 ? -42.617 11.260 63.261 1.00 86.50 92 ALA A N 1
ATOM 706 C CA . ALA A 1 92 ? -43.818 12.014 63.622 1.00 86.50 92 ALA A CA 1
ATOM 707 C C . ALA A 1 92 ? -43.529 13.530 63.624 1.00 86.50 92 ALA A C 1
ATOM 709 O O . ALA A 1 92 ? -43.177 14.108 64.647 1.00 86.50 92 ALA A O 1
ATOM 710 N N . GLY A 1 93 ? -43.626 14.156 62.449 1.00 90.12 93 GLY A N 1
ATOM 711 C CA . GLY A 1 93 ? -43.378 15.582 62.232 1.00 90.12 93 GLY A CA 1
ATOM 712 C C . GLY A 1 93 ? -42.396 15.918 61.104 1.00 90.12 93 GLY A C 1
ATOM 713 O O . GLY A 1 93 ? -42.272 17.093 60.773 1.00 90.12 93 GLY A O 1
ATOM 714 N N . ALA A 1 94 ? -41.723 14.938 60.486 1.00 91.44 94 ALA A N 1
ATOM 715 C CA . ALA A 1 94 ? -40.787 15.191 59.386 1.00 91.44 94 ALA A CA 1
ATOM 716 C C . ALA A 1 94 ? -40.890 14.130 58.270 1.00 91.44 94 ALA A C 1
ATOM 718 O O . ALA A 1 94 ? -40.938 12.934 58.573 1.00 91.44 94 ALA A O 1
ATOM 719 N N . PRO A 1 95 ? -40.888 14.534 56.982 1.00 92.44 95 PRO A N 1
ATOM 720 C CA . PRO A 1 95 ? -40.909 13.593 55.865 1.00 92.44 95 PRO A CA 1
ATOM 721 C C . PRO A 1 95 ? -39.576 12.842 55.722 1.00 92.44 95 PRO A C 1
ATOM 723 O O . PRO A 1 95 ? -38.523 13.315 56.163 1.00 92.44 95 PRO A O 1
ATOM 726 N N . ALA A 1 96 ? -39.632 11.683 55.061 1.00 92.62 96 ALA A N 1
ATOM 727 C CA . ALA A 1 96 ? -38.451 10.922 54.669 1.00 92.62 96 ALA A CA 1
ATOM 728 C C . ALA A 1 96 ? -37.550 11.754 53.742 1.00 92.62 96 ALA A C 1
ATOM 730 O O . ALA A 1 96 ? -38.037 12.491 52.882 1.00 92.62 96 ALA A O 1
ATOM 731 N N . VAL A 1 97 ? -36.232 11.632 53.916 1.00 95.25 97 VAL A N 1
ATOM 732 C CA . VAL A 1 97 ? -35.246 12.315 53.070 1.00 95.25 97 VAL A CA 1
ATOM 733 C C . VAL A 1 97 ? -34.526 11.307 52.203 1.00 95.25 97 VAL A C 1
ATOM 735 O O . VAL A 1 97 ? -33.835 10.415 52.700 1.00 95.25 97 VAL A O 1
ATOM 738 N N . TYR A 1 98 ? -34.646 11.519 50.901 1.00 94.50 98 TYR A N 1
ATOM 739 C CA . TYR A 1 98 ? -34.011 10.722 49.872 1.00 94.50 98 TYR A CA 1
ATOM 740 C C . TYR A 1 98 ? -32.848 11.471 49.234 1.00 94.50 98 TYR A C 1
ATOM 742 O O . TYR A 1 98 ? -32.823 12.703 49.177 1.00 94.50 98 TYR A O 1
ATOM 750 N N . LYS A 1 99 ? -31.875 10.709 48.744 1.00 94.56 99 LYS A N 1
ATOM 751 C CA . LYS A 1 99 ? -30.759 11.221 47.958 1.00 94.56 99 LYS A CA 1
ATOM 752 C C . LYS A 1 99 ? -30.627 10.404 46.685 1.00 94.56 99 LYS A C 1
ATOM 754 O O . LYS A 1 99 ? -30.545 9.180 46.735 1.00 94.56 99 LYS A O 1
ATOM 759 N N . THR A 1 100 ? -30.543 11.091 45.554 1.00 95.44 100 THR A N 1
ATOM 760 C CA . THR A 1 100 ? -30.195 10.472 44.276 1.00 95.44 100 THR A CA 1
ATOM 761 C C . THR A 1 100 ? -28.689 10.244 44.223 1.00 95.44 100 THR A C 1
ATOM 763 O O . THR A 1 100 ? -27.900 11.175 44.406 1.00 95.44 100 THR A O 1
ATOM 766 N N . VAL A 1 101 ? -28.287 9.000 43.987 1.00 95.31 101 VAL A N 1
ATOM 767 C CA . VAL A 1 101 ? -26.893 8.604 43.778 1.00 95.31 101 VAL A CA 1
ATOM 768 C C . VAL A 1 101 ? -26.750 8.108 42.344 1.00 95.31 101 VAL A C 1
ATOM 770 O O . VAL A 1 101 ? -27.584 7.338 41.873 1.00 95.31 101 VAL A O 1
ATOM 773 N N . SER A 1 102 ? -25.701 8.561 41.659 1.00 95.38 102 SER A N 1
ATOM 774 C CA . SER A 1 102 ? -25.330 8.077 40.328 1.00 95.38 102 SER A CA 1
ATOM 775 C C . SER A 1 102 ? -24.247 7.010 40.460 1.00 95.38 102 SER A C 1
ATOM 777 O O . SER A 1 102 ? -23.207 7.274 41.065 1.00 95.38 102 SER A O 1
ATOM 779 N N . GLU A 1 103 ? -24.463 5.839 39.871 1.00 95.31 103 GLU A N 1
ATOM 780 C CA . GLU A 1 103 ? -23.502 4.737 39.828 1.00 95.31 103 GLU A CA 1
ATOM 781 C C . GLU A 1 103 ? -23.100 4.439 38.375 1.00 95.31 103 GLU A C 1
ATOM 783 O O . GLU A 1 103 ? -23.939 4.446 37.472 1.00 95.31 103 GLU A O 1
ATOM 788 N N . SER A 1 104 ? -21.806 4.209 38.126 1.00 95.81 104 SER A N 1
ATOM 789 C CA . SER A 1 104 ? -21.311 3.808 36.806 1.00 95.81 104 SER A CA 1
ATOM 790 C C . SER A 1 104 ? -21.387 2.293 36.655 1.00 95.81 104 SER A C 1
ATOM 792 O O . SER A 1 104 ? -20.593 1.566 37.252 1.00 95.81 104 SER A O 1
ATOM 794 N N . VAL A 1 105 ? -22.299 1.821 35.814 1.00 96.44 105 VAL A N 1
ATOM 795 C CA . VAL A 1 105 ? -22.482 0.398 35.526 1.00 96.44 105 VAL A CA 1
ATOM 796 C C . VAL A 1 105 ? -21.765 0.037 34.227 1.00 96.44 105 VAL A C 1
ATOM 798 O O . VAL A 1 105 ? -21.903 0.722 33.208 1.00 96.44 105 VAL A O 1
ATOM 801 N N . LEU A 1 106 ? -20.983 -1.043 34.259 1.00 97.50 106 LEU A N 1
ATOM 802 C CA . LEU A 1 106 ? -20.298 -1.582 33.087 1.00 97.50 106 LEU A CA 1
ATOM 803 C C . LEU A 1 106 ? -21.314 -2.249 32.150 1.00 97.50 106 LEU A C 1
ATOM 805 O O . LEU A 1 106 ? -21.895 -3.275 32.493 1.00 97.50 106 LEU A O 1
ATOM 809 N N . VAL A 1 107 ? -21.503 -1.689 30.955 1.00 97.50 107 VAL A N 1
ATOM 810 C CA . VAL A 1 107 ? -22.434 -2.223 29.944 1.00 97.50 107 VAL A CA 1
ATOM 811 C C . VAL A 1 107 ? -21.722 -3.174 28.994 1.00 97.50 107 VAL A C 1
ATOM 813 O O . VAL A 1 107 ? -22.260 -4.203 28.593 1.00 97.50 107 VAL A O 1
ATOM 816 N N . THR A 1 108 ? -20.506 -2.822 28.587 1.00 97.38 108 THR A N 1
ATOM 817 C CA . THR A 1 108 ? -19.701 -3.646 27.685 1.00 97.38 108 THR A CA 1
ATOM 818 C C . THR A 1 108 ? -18.253 -3.609 28.150 1.00 97.38 108 THR A C 1
ATOM 820 O O . THR A 1 108 ? -17.695 -2.513 28.255 1.00 97.38 108 THR A O 1
ATOM 823 N N . PRO A 1 109 ? -17.637 -4.770 28.445 1.00 97.00 109 PRO A N 1
ATOM 824 C CA . PRO A 1 109 ? -16.244 -4.819 28.862 1.00 97.00 109 PRO A CA 1
ATOM 825 C C . PRO A 1 109 ? -15.322 -4.406 27.716 1.00 97.00 109 PRO A C 1
ATOM 827 O O . PRO A 1 109 ? -15.641 -4.610 26.540 1.00 97.00 109 PRO A O 1
ATOM 830 N N . ALA A 1 110 ? -14.156 -3.869 28.075 1.00 97.50 110 ALA A N 1
ATOM 831 C CA . ALA A 1 110 ? -13.085 -3.657 27.116 1.00 97.50 110 ALA A CA 1
ATOM 832 C C . ALA A 1 110 ? -12.696 -5.000 26.489 1.00 97.50 110 ALA A C 1
ATOM 834 O O . ALA A 1 110 ? -12.614 -6.024 27.177 1.00 97.50 110 ALA A O 1
ATOM 835 N N . ARG A 1 111 ? -12.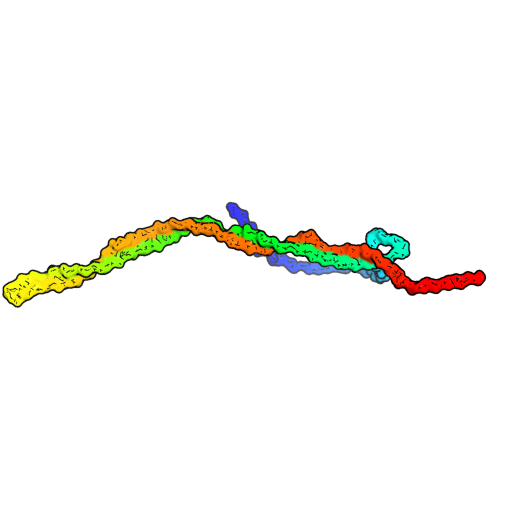473 -5.005 25.178 1.00 97.25 111 ARG A N 1
ATOM 836 C CA . ARG A 1 111 ? -12.088 -6.216 24.455 1.00 97.25 111 ARG A CA 1
ATOM 837 C C . ARG A 1 111 ? -11.134 -5.899 23.323 1.00 97.25 111 ARG A C 1
ATOM 839 O O . ARG A 1 111 ? -11.129 -4.801 22.771 1.00 97.25 111 ARG A O 1
ATOM 846 N N . THR A 1 112 ? -10.369 -6.910 22.954 1.00 97.44 112 THR A N 1
ATOM 847 C CA . THR A 1 112 ? -9.422 -6.840 21.850 1.00 97.44 112 THR A CA 1
ATOM 848 C C . THR A 1 112 ? -9.957 -7.668 20.698 1.00 97.44 112 THR A C 1
ATOM 850 O O . THR A 1 112 ? -10.187 -8.867 20.847 1.00 97.44 112 THR A O 1
ATOM 853 N N . GLU A 1 113 ? -10.140 -7.036 19.547 1.00 97.44 113 GLU A N 1
ATOM 854 C CA . GLU A 1 113 ? -10.581 -7.705 18.329 1.00 97.44 113 GLU A CA 1
ATOM 855 C C . GLU A 1 113 ? -9.417 -7.825 17.348 1.00 97.44 113 GLU A C 1
ATOM 857 O O . GLU A 1 113 ? -8.591 -6.916 17.216 1.00 97.44 113 GLU A O 1
ATOM 862 N N . ARG A 1 114 ? -9.354 -8.969 16.662 1.00 96.94 114 ARG A N 1
ATOM 863 C CA . ARG A 1 114 ? -8.397 -9.226 15.587 1.00 96.94 114 ARG A CA 1
ATOM 864 C C . ARG A 1 114 ? -9.153 -9.365 14.282 1.00 96.94 114 ARG A C 1
ATOM 866 O O . ARG A 1 114 ? -10.106 -10.137 14.212 1.00 96.94 114 ARG A O 1
ATOM 873 N N . TYR A 1 115 ? -8.701 -8.657 13.259 1.00 96.44 115 TYR A N 1
ATOM 874 C CA . TYR A 1 115 ? -9.239 -8.791 11.912 1.00 96.44 115 TYR A CA 1
ATOM 875 C C . TYR A 1 115 ? -8.111 -8.904 10.893 1.00 96.44 115 TYR A C 1
ATOM 877 O O . TYR A 1 115 ? -7.001 -8.411 11.098 1.00 96.44 115 TYR A O 1
ATOM 885 N N . THR A 1 116 ? -8.400 -9.582 9.788 1.00 97.38 116 THR A N 1
ATOM 886 C CA . THR A 1 116 ? -7.450 -9.746 8.690 1.00 97.38 116 THR A CA 1
ATOM 887 C C . THR A 1 116 ? -7.612 -8.586 7.720 1.00 97.38 116 THR A C 1
ATOM 889 O O . THR A 1 116 ? -8.640 -8.468 7.054 1.00 97.38 116 THR A O 1
ATOM 892 N N . ALA A 1 117 ? -6.592 -7.737 7.633 1.00 97.00 117 ALA A N 1
ATOM 893 C CA . ALA A 1 117 ? -6.474 -6.750 6.573 1.00 97.00 117 ALA A CA 1
ATOM 894 C C . ALA A 1 117 ? -5.970 -7.452 5.295 1.00 97.00 117 ALA A C 1
ATOM 896 O O . ALA A 1 117 ? -4.963 -8.171 5.358 1.00 97.00 117 ALA A O 1
ATOM 897 N N . PRO A 1 118 ? -6.655 -7.292 4.147 1.00 97.44 118 PRO A N 1
ATOM 898 C CA . PRO A 1 118 ? -6.250 -7.930 2.900 1.00 97.44 118 PRO A CA 1
ATOM 899 C C . PRO A 1 118 ? -4.950 -7.326 2.354 1.00 97.44 118 PRO A C 1
ATOM 901 O O . PRO A 1 118 ? -4.566 -6.212 2.709 1.00 97.44 118 PRO A O 1
ATOM 904 N N . ALA A 1 119 ? -4.285 -8.065 1.464 1.00 97.69 119 ALA A N 1
ATOM 905 C CA . ALA A 1 119 ? -3.134 -7.552 0.732 1.00 97.69 119 ALA A CA 1
ATOM 906 C C . ALA A 1 119 ? -3.555 -6.422 -0.218 1.00 97.69 119 ALA A C 1
ATOM 908 O O . ALA A 1 119 ? -4.612 -6.499 -0.850 1.00 97.69 119 ALA A O 1
ATOM 909 N N . THR A 1 120 ? -2.712 -5.400 -0.350 1.00 98.31 120 THR A N 1
ATOM 910 C CA . THR A 1 120 ? -2.894 -4.329 -1.333 1.00 98.31 120 THR A CA 1
ATOM 911 C C . THR A 1 120 ? -1.865 -4.458 -2.443 1.00 98.31 120 THR A C 1
ATOM 913 O O . THR A 1 120 ? -0.696 -4.773 -2.209 1.00 98.31 120 THR A O 1
ATOM 916 N N . TYR A 1 121 ? -2.308 -4.195 -3.668 1.00 97.88 121 TYR A N 1
ATOM 917 C CA . TYR A 1 121 ? -1.483 -4.241 -4.869 1.00 97.88 121 TYR A CA 1
ATOM 918 C C . TYR A 1 121 ? -1.426 -2.858 -5.501 1.00 97.88 121 TYR A C 1
ATOM 920 O O . TYR A 1 121 ? -2.388 -2.089 -5.425 1.00 97.88 121 TYR A O 1
ATOM 928 N N . ARG A 1 122 ? -0.307 -2.553 -6.153 1.00 97.12 122 ARG A N 1
ATOM 929 C CA . ARG A 1 122 ? -0.161 -1.358 -6.983 1.00 97.12 122 ARG A CA 1
ATOM 930 C C . ARG A 1 122 ? 0.220 -1.771 -8.397 1.00 97.12 122 ARG A C 1
ATOM 932 O O . ARG A 1 122 ? 0.966 -2.725 -8.595 1.00 97.12 122 ARG A O 1
ATOM 939 N N . LEU A 1 123 ? -0.287 -1.023 -9.371 1.00 97.75 123 LEU A N 1
ATOM 940 C CA . LEU A 1 123 ? 0.145 -1.132 -10.756 1.00 97.75 123 LEU A CA 1
ATOM 941 C C . LEU A 1 123 ? 1.442 -0.352 -10.959 1.00 97.75 123 LEU A C 1
ATOM 943 O O . LEU A 1 123 ? 1.501 0.848 -10.688 1.00 97.75 123 LEU A O 1
ATOM 947 N N . VAL A 1 124 ? 2.461 -1.037 -11.457 1.00 97.62 124 VAL A N 1
ATOM 948 C CA . VAL A 1 124 ? 3.719 -0.442 -11.897 1.00 97.62 124 VAL A CA 1
ATOM 949 C C . VAL A 1 124 ? 3.726 -0.465 -13.420 1.00 97.62 124 VAL A C 1
ATOM 951 O O . VAL A 1 124 ? 3.582 -1.523 -14.030 1.00 97.62 124 VAL A O 1
ATOM 954 N N . MET A 1 125 ? 3.848 0.714 -14.033 1.00 97.00 125 MET A N 1
ATOM 955 C CA . MET A 1 125 ? 4.017 0.837 -15.480 1.00 97.00 125 MET A CA 1
ATOM 956 C C . MET A 1 125 ? 5.500 0.723 -15.806 1.00 97.00 125 MET A C 1
ATOM 958 O O . MET A 1 125 ? 6.296 1.542 -15.343 1.00 97.00 125 MET A O 1
ATOM 962 N N . THR A 1 126 ? 5.861 -0.270 -16.611 1.00 95.31 126 THR A N 1
ATOM 963 C CA . THR A 1 126 ? 7.234 -0.453 -17.083 1.00 95.31 126 THR A CA 1
ATOM 964 C C . THR A 1 126 ? 7.267 -0.354 -18.596 1.00 95.31 126 THR A C 1
ATOM 966 O O . THR A 1 126 ? 6.440 -0.945 -19.287 1.00 95.31 126 THR A O 1
ATOM 969 N N . ARG A 1 127 ? 8.245 0.387 -19.117 1.00 96.25 127 ARG A N 1
ATOM 970 C CA . ARG A 1 127 ? 8.467 0.519 -20.552 1.00 96.25 127 ARG A CA 1
ATOM 971 C C . ARG A 1 127 ? 9.457 -0.530 -21.029 1.00 96.25 127 ARG A C 1
ATOM 973 O O . ARG A 1 127 ? 10.612 -0.531 -20.602 1.00 96.25 127 ARG A O 1
ATOM 980 N N . ARG A 1 128 ? 9.029 -1.381 -21.954 1.00 96.06 128 ARG A N 1
ATOM 981 C CA . ARG A 1 128 ? 9.874 -2.387 -22.595 1.00 96.06 128 ARG A CA 1
ATOM 982 C C . ARG A 1 128 ? 10.266 -1.932 -23.995 1.00 96.06 128 ARG A C 1
ATOM 984 O O . ARG A 1 128 ? 9.434 -1.450 -24.760 1.00 96.06 128 ARG A O 1
ATOM 991 N N . VAL A 1 129 ? 11.542 -2.100 -24.338 1.00 96.50 129 VAL A N 1
ATOM 992 C CA . VAL A 1 129 ? 12.023 -1.900 -25.710 1.00 96.50 129 VAL A CA 1
ATOM 993 C C . VAL A 1 129 ? 11.585 -3.099 -26.545 1.00 96.50 129 VAL A C 1
ATOM 995 O O . VAL A 1 129 ? 11.972 -4.229 -26.251 1.00 96.50 129 VAL A O 1
ATOM 998 N N . LEU A 1 130 ? 10.768 -2.861 -27.570 1.00 97.19 130 LEU A N 1
ATOM 999 C CA . LEU A 1 130 ? 10.391 -3.888 -28.546 1.00 97.19 130 LEU A CA 1
ATOM 1000 C C . LEU A 1 130 ? 11.393 -3.952 -29.694 1.00 97.19 130 LEU A C 1
ATOM 1002 O O . LEU A 1 130 ? 11.743 -5.030 -30.170 1.00 97.19 130 LEU A O 1
ATOM 1006 N N . ARG A 1 131 ? 11.847 -2.780 -30.138 1.00 97.25 131 ARG A N 1
ATOM 1007 C CA . ARG A 1 131 ? 12.863 -2.632 -31.172 1.00 97.25 131 ARG A CA 1
ATOM 1008 C C . ARG A 1 131 ? 13.756 -1.463 -30.807 1.00 97.25 131 ARG A C 1
ATOM 1010 O O . ARG A 1 131 ? 13.258 -0.369 -30.546 1.00 97.25 131 ARG A O 1
ATOM 1017 N N . GLU A 1 132 ? 15.057 -1.701 -30.794 1.00 96.81 132 GLU A N 1
ATOM 1018 C CA . GLU A 1 132 ? 16.030 -0.635 -30.595 1.00 96.81 132 GLU A CA 1
ATOM 1019 C C . GLU A 1 132 ? 16.034 0.325 -31.782 1.00 96.81 132 GLU A C 1
ATOM 1021 O O . GLU A 1 132 ? 15.638 -0.025 -32.897 1.00 96.81 132 GLU A O 1
ATOM 1026 N N . ALA A 1 133 ? 16.479 1.553 -31.533 1.00 96.62 133 ALA A N 1
ATOM 1027 C CA . ALA A 1 133 ? 16.727 2.477 -32.621 1.00 96.62 133 ALA A CA 1
ATOM 1028 C C . ALA A 1 133 ? 17.854 1.907 -33.482 1.00 96.62 133 ALA A C 1
ATOM 1030 O O . ALA A 1 133 ? 18.902 1.513 -32.970 1.00 96.62 133 ALA A O 1
ATOM 1031 N N . SER A 1 134 ? 17.637 1.871 -34.787 1.00 94.06 134 SER A N 1
ATOM 1032 C CA . SER A 1 134 ? 18.609 1.333 -35.726 1.00 94.06 134 SER A CA 1
ATOM 1033 C C . SER A 1 134 ? 18.729 2.240 -36.937 1.00 94.06 134 SER A C 1
ATOM 1035 O O . SER A 1 134 ? 17.896 3.112 -37.187 1.00 94.06 134 SER A O 1
ATOM 1037 N N . PHE A 1 135 ? 19.784 2.018 -37.705 1.00 93.00 135 PHE A N 1
ATOM 1038 C CA . PHE A 1 135 ? 19.951 2.638 -39.007 1.00 93.00 135 PHE A CA 1
ATOM 1039 C C . PHE A 1 135 ? 19.881 1.558 -40.069 1.00 93.00 135 PHE A C 1
ATOM 1041 O O . PHE A 1 135 ? 20.457 0.484 -39.897 1.00 93.00 135 PHE A O 1
ATOM 1048 N N . ASP A 1 136 ? 19.168 1.854 -41.145 1.00 91.50 136 ASP A N 1
ATOM 1049 C CA . ASP A 1 136 ? 19.066 0.985 -42.307 1.00 91.50 136 ASP A CA 1
ATOM 1050 C C . ASP A 1 136 ? 19.560 1.730 -43.545 1.00 91.50 136 ASP A C 1
ATOM 1052 O O . ASP A 1 136 ? 19.376 2.943 -43.667 1.00 91.50 136 ASP A O 1
ATOM 1056 N N . TRP A 1 137 ? 20.205 1.013 -44.455 1.00 90.56 137 TRP A N 1
ATOM 1057 C CA . TRP A 1 137 ? 20.730 1.585 -45.686 1.00 90.56 137 TRP A CA 1
ATOM 1058 C C . TRP A 1 137 ? 19.770 1.283 -46.823 1.00 90.56 137 TRP A C 1
ATOM 1060 O O . TRP A 1 137 ? 19.616 0.134 -47.232 1.00 90.56 137 TRP A O 1
ATOM 1070 N N . ARG A 1 138 ? 19.139 2.322 -47.368 1.00 89.75 138 ARG A N 1
ATOM 1071 C CA . ARG A 1 138 ? 18.250 2.179 -48.523 1.00 89.75 138 ARG A CA 1
ATOM 1072 C C . ARG A 1 138 ? 18.960 2.604 -49.787 1.00 89.75 138 ARG A C 1
ATOM 1074 O O . ARG A 1 138 ? 19.594 3.653 -49.828 1.00 89.75 138 ARG A O 1
ATOM 1081 N N . THR A 1 139 ? 18.829 1.800 -50.833 1.00 89.12 139 THR A N 1
ATOM 1082 C CA . THR A 1 139 ? 19.307 2.184 -52.158 1.00 89.12 139 THR A CA 1
ATOM 1083 C C . THR A 1 139 ? 18.413 3.276 -52.718 1.00 89.12 139 THR A C 1
ATOM 1085 O O . THR A 1 139 ? 17.202 3.080 -52.843 1.00 89.12 139 THR A O 1
ATOM 1088 N N . ILE A 1 140 ? 19.018 4.388 -53.102 1.00 86.62 140 ILE A N 1
ATOM 1089 C CA . ILE A 1 140 ? 18.346 5.472 -53.808 1.00 86.62 140 ILE A CA 1
ATOM 1090 C C . ILE A 1 140 ? 18.826 5.515 -55.255 1.00 86.62 140 ILE A C 1
ATOM 1092 O O . ILE A 1 140 ? 19.891 4.988 -55.602 1.00 86.62 140 ILE A O 1
ATOM 1096 N N . ALA A 1 141 ? 18.028 6.135 -56.122 1.00 83.50 141 ALA A N 1
ATOM 1097 C CA . ALA A 1 141 ? 18.499 6.460 -57.456 1.00 83.50 141 ALA A CA 1
ATOM 1098 C C . ALA A 1 141 ? 19.719 7.377 -57.318 1.00 83.50 141 ALA A C 1
ATOM 1100 O O . ALA A 1 141 ? 19.672 8.375 -56.602 1.00 83.50 141 ALA A O 1
ATOM 1101 N N . CYS A 1 142 ? 20.817 7.027 -57.989 1.00 77.94 142 CYS A N 1
ATOM 1102 C CA . CYS A 1 142 ? 21.934 7.945 -58.112 1.00 77.94 142 CYS A CA 1
ATOM 1103 C C . CYS A 1 142 ? 21.469 9.123 -58.956 1.00 77.94 142 CYS A C 1
ATOM 1105 O O . CYS A 1 142 ? 21.426 9.034 -60.185 1.00 77.94 142 CYS A O 1
ATOM 1107 N N . GLU A 1 143 ? 21.096 10.213 -58.296 1.00 65.62 143 GLU A N 1
ATOM 1108 C CA . GLU A 1 143 ? 20.764 11.463 -58.959 1.00 65.62 143 GLU A CA 1
ATOM 1109 C C . GLU A 1 143 ? 22.074 12.136 -59.387 1.00 65.62 143 GLU A C 1
ATOM 1111 O O . GLU A 1 143 ? 22.578 13.080 -58.789 1.00 65.62 143 GLU A O 1
ATOM 1116 N N . GLY A 1 144 ? 22.704 11.539 -60.400 1.00 59.00 144 GLY A N 1
ATOM 1117 C CA . GLY A 1 144 ? 23.818 12.130 -61.120 1.00 59.00 144 GLY A CA 1
ATOM 1118 C C . GLY A 1 144 ? 23.278 13.049 -62.215 1.00 59.00 144 GLY A C 1
ATOM 1119 O O . GLY A 1 144 ? 22.246 12.728 -62.814 1.00 59.00 144 GLY A O 1
ATOM 1120 N N . PRO A 1 145 ? 23.953 14.171 -62.525 1.00 52.34 145 PRO A N 1
ATOM 1121 C CA . PRO A 1 145 ? 23.531 15.029 -63.623 1.00 52.34 145 PRO A CA 1
ATOM 1122 C C . PRO A 1 145 ? 23.440 14.193 -64.902 1.00 52.34 145 PRO A C 1
ATOM 1124 O O . PRO A 1 145 ? 24.355 13.422 -65.209 1.00 52.34 145 PRO A O 1
ATOM 1127 N N . ALA A 1 146 ? 22.315 14.319 -65.614 1.00 50.28 146 ALA A N 1
ATOM 1128 C CA . ALA A 1 146 ? 22.024 13.602 -66.849 1.00 50.28 146 ALA A CA 1
ATOM 1129 C C . ALA A 1 146 ? 23.278 13.509 -67.734 1.00 50.28 146 ALA A C 1
ATOM 1131 O O . ALA A 1 146 ? 23.843 14.521 -68.157 1.00 50.28 146 ALA A O 1
ATOM 1132 N N . ARG A 1 147 ? 23.740 12.280 -67.976 1.00 53.47 147 ARG A N 1
ATOM 1133 C CA . ARG A 1 147 ? 24.927 11.996 -68.784 1.00 53.47 147 ARG A CA 1
ATOM 1134 C C . ARG A 1 147 ? 24.679 12.560 -70.190 1.00 53.47 147 ARG A C 1
ATOM 1136 O O . ARG A 1 147 ? 23.833 12.046 -70.917 1.00 53.47 147 ARG A O 1
ATOM 1143 N N . ARG A 1 148 ? 25.374 13.644 -70.556 1.00 50.03 148 ARG A N 1
ATOM 1144 C CA . ARG A 1 148 ? 25.332 14.227 -71.908 1.00 50.03 148 ARG A CA 1
ATOM 1145 C C . ARG A 1 148 ? 25.740 13.120 -72.898 1.00 50.03 148 ARG A C 1
ATOM 1147 O O . ARG A 1 148 ? 26.780 12.503 -72.657 1.00 50.03 148 ARG A O 1
ATOM 1154 N N . PRO A 1 149 ? 24.963 12.815 -73.955 1.00 44.84 149 PRO A N 1
ATOM 1155 C CA . PRO A 1 149 ? 25.363 11.784 -74.907 1.00 44.84 149 PRO A CA 1
ATOM 1156 C C . PRO A 1 149 ? 26.708 12.178 -75.527 1.00 44.84 149 PRO A C 1
ATOM 1158 O O . PRO A 1 149 ? 26.876 13.310 -75.984 1.00 44.84 149 PRO A O 1
ATOM 1161 N N . SER A 1 150 ? 27.681 11.264 -75.488 1.00 47.34 150 SER A N 1
ATOM 1162 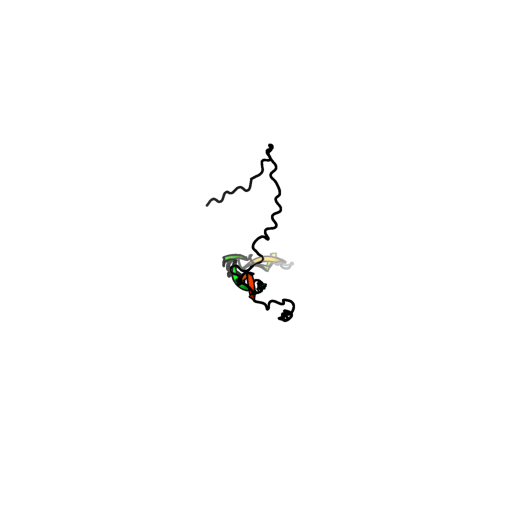C CA . SER A 1 150 ? 28.977 11.465 -76.131 1.00 47.34 150 SER A CA 1
ATOM 1163 C C . SER A 1 150 ? 28.752 11.568 -77.636 1.00 47.34 150 SER A C 1
ATOM 1165 O O . SER A 1 150 ? 28.345 10.590 -78.264 1.00 47.34 150 SER A O 1
ATOM 1167 N N . ALA A 1 151 ? 29.000 12.740 -78.215 1.00 47.94 151 ALA A N 1
ATOM 1168 C CA . ALA A 1 151 ? 29.104 12.874 -79.659 1.00 47.94 151 ALA A CA 1
ATOM 1169 C C . ALA A 1 151 ? 30.359 12.112 -80.110 1.00 47.94 151 ALA A C 1
ATOM 1171 O O . ALA A 1 151 ? 31.481 12.532 -79.832 1.00 47.94 151 ALA A O 1
ATOM 1172 N N . SER A 1 152 ? 30.155 10.956 -80.735 1.00 44.84 152 SER A N 1
ATOM 1173 C CA . SER A 1 152 ? 31.176 10.243 -81.495 1.00 44.84 152 SER A CA 1
ATOM 1174 C C . SER A 1 152 ? 31.495 11.047 -82.757 1.00 44.84 152 SER A C 1
ATOM 1176 O O . SER A 1 152 ? 30.590 11.288 -83.559 1.00 44.84 152 SER A O 1
ATOM 1178 N N . HIS A 1 153 ? 32.752 11.466 -82.899 1.00 46.03 153 HIS A N 1
ATOM 1179 C CA . HIS A 1 153 ? 33.338 11.944 -84.152 1.00 46.03 153 HIS A CA 1
ATOM 1180 C C . HIS A 1 153 ? 34.068 10.800 -84.850 1.00 46.03 153 HIS A C 1
ATOM 1182 O O . HIS A 1 153 ? 34.653 9.964 -84.123 1.00 46.03 153 HIS A O 1
#

Sequence (153 aa):
MDFKHKTDQRRAVATAAALLAMLAADVTVAGDGGDCPPNPEPGKCYEKVYLPAQYEDQAEQVLDQPARVETRTLEAVYRLEQKEVLVREATAGAPAVYKTVSESVLVTPARTERYTAPATYRLVMTRRVLREASFDWRTIACEGPARRPSASH

pLDDT: mean 80.28, std 21.95, range [35.53, 98.31]

Secondary structure (DSSP, 8-state):
--------------------------------S-SS-SSPPTT-EEEEEEE--EEEEEEEEEEEE--EEEEEEEPPEEEEEEEEEEEE--BTTB--EEEEEEEEEEEE--EEEEEEEPPEEEEEEEEEEEE--EEEEEEE-------------